Protein AF-A0ABD0RCQ7-F1 (afdb_monomer_lite)

Organism: Cirrhinus mrigala (NCBI:txid683832)

InterPro domains:
  IPR002376 Formyl transferase, N-terminal [PF00551] (5-58)
  IPR036477 Formyl transferase, N-terminal domain superfamily [SSF53328] (5-57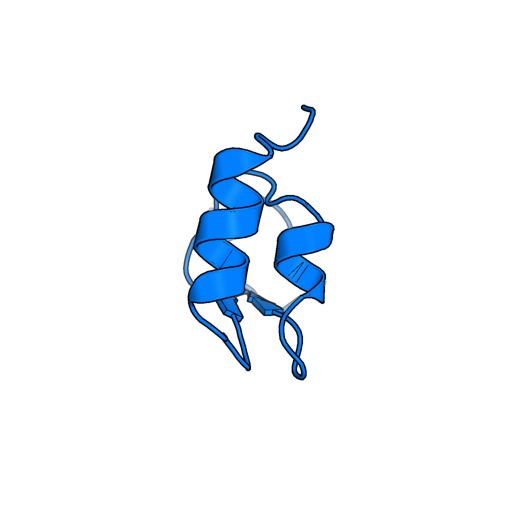)

Radius of gyration: 13.29 Å; chains: 1; bounding box: 29×21×30 Å

Sequence (58 aa):
GKPIPEVVEAYKAVGAELNVMPFCSQFIPMNVIDSPKHGSIIYHPSILPKHRGASAIN

Secondary structure (DSSP, 8-state):
----HHHHHHHHHT--S-EEES---SPPPHHHHT-STT-EEE--SSSTTTT-STTTT-

Structure (mmCIF, N/CA/C/O backbone):
data_AF-A0ABD0RCQ7-F1
#
_entry.id   AF-A0ABD0RCQ7-F1
#
loop_
_atom_site.group_PDB
_atom_site.id
_atom_site.type_symbol
_atom_site.label_atom_id
_atom_site.label_alt_id
_atom_site.label_comp_id
_atom_site.label_asym_id
_atom_site.label_entity_id
_atom_site.label_seq_id
_atom_site.pdbx_PDB_ins_code
_atom_site.Cartn_x
_atom_site.Cartn_y
_atom_site.Cartn_z
_atom_site.occupancy
_atom_site.B_iso_or_equiv
_atom_site.auth_seq_id
_atom_site.auth_comp_id
_atom_site.auth_asym_id
_atom_site.auth_atom_id
_atom_site.pdbx_PDB_model_num
ATOM 1 N N . GLY A 1 1 ? 7.573 11.482 9.602 1.00 74.38 1 GLY A N 1
ATOM 2 C CA . GLY A 1 1 ? 6.697 12.448 10.299 1.00 74.38 1 GLY A CA 1
ATOM 3 C C . GLY A 1 1 ? 5.716 11.697 11.177 1.00 74.38 1 GLY A C 1
ATOM 4 O O . GLY A 1 1 ? 5.552 10.501 10.971 1.00 74.38 1 GLY A O 1
ATOM 5 N N . LYS A 1 2 ? 5.095 12.359 12.160 1.00 87.19 2 LYS A N 1
ATOM 6 C CA . LYS A 1 2 ? 4.005 11.751 12.941 1.00 87.19 2 LYS A CA 1
ATOM 7 C C . LYS A 1 2 ? 2.712 11.762 12.105 1.00 87.19 2 LYS A C 1
ATOM 9 O O . LYS A 1 2 ? 2.482 12.768 11.433 1.00 87.19 2 LYS A O 1
ATOM 14 N N . PRO A 1 3 ? 1.892 10.696 12.116 1.00 92.56 3 PRO A N 1
ATOM 15 C CA . PRO A 1 3 ? 0.585 10.712 11.460 1.00 92.56 3 PRO A CA 1
ATOM 16 C C . PRO A 1 3 ? -0.317 11.793 12.065 1.00 92.56 3 PRO A C 1
ATOM 18 O O . PRO A 1 3 ? -0.250 12.034 13.271 1.00 92.56 3 PRO A O 1
ATOM 21 N N . ILE A 1 4 ? -1.165 12.417 11.246 1.00 95.81 4 ILE A N 1
ATOM 22 C CA . ILE A 1 4 ? -2.198 13.349 11.715 1.00 95.81 4 ILE A CA 1
ATOM 23 C C . ILE A 1 4 ? -3.375 12.499 12.221 1.00 95.81 4 ILE A C 1
ATOM 25 O O . ILE A 1 4 ? -3.978 11.802 11.402 1.00 95.81 4 ILE A O 1
ATOM 29 N N . PRO A 1 5 ? -3.704 12.506 13.530 1.00 95.81 5 PRO A N 1
ATOM 30 C CA . PRO A 1 5 ? -4.691 11.580 14.094 1.00 95.81 5 PRO A CA 1
ATOM 31 C C . PRO A 1 5 ? -6.061 11.659 13.417 1.00 95.81 5 PRO A C 1
ATOM 33 O O . PRO A 1 5 ? -6.641 10.630 13.096 1.00 95.81 5 PRO A O 1
ATOM 36 N N . GLU A 1 6 ? -6.530 12.871 13.118 1.00 97.75 6 GLU A N 1
ATOM 37 C CA . GLU A 1 6 ? -7.807 13.104 12.435 1.00 97.75 6 GLU A CA 1
ATOM 38 C C . GLU A 1 6 ? -7.879 12.400 11.071 1.00 97.75 6 GLU A C 1
ATOM 40 O O . GLU A 1 6 ? -8.876 11.757 10.754 1.00 97.75 6 GLU A O 1
ATOM 45 N N . VAL A 1 7 ? -6.794 12.441 10.291 1.00 97.06 7 VAL A N 1
ATOM 46 C CA . VAL A 1 7 ? -6.728 11.795 8.970 1.00 97.06 7 VAL A CA 1
ATOM 47 C C . VAL A 1 7 ? -6.735 10.271 9.100 1.00 97.06 7 VAL A C 1
ATOM 49 O O . VAL A 1 7 ? -7.357 9.585 8.293 1.00 97.06 7 VAL A O 1
ATOM 52 N N . VAL A 1 8 ? -6.069 9.730 10.125 1.00 96.94 8 VAL A N 1
ATOM 53 C CA . VAL A 1 8 ? -6.061 8.284 10.395 1.00 96.94 8 VAL A CA 1
ATOM 54 C C . VAL A 1 8 ? -7.459 7.795 10.774 1.00 96.94 8 VAL A C 1
ATOM 56 O O . VAL A 1 8 ? -7.889 6.756 10.279 1.00 96.94 8 VAL A O 1
ATOM 59 N N . GLU A 1 9 ? -8.179 8.530 11.621 1.00 97.56 9 GLU A N 1
ATOM 60 C CA . GLU A 1 9 ? -9.540 8.158 12.022 1.00 97.56 9 GLU A CA 1
ATOM 61 C C . GLU A 1 9 ? -10.535 8.301 10.865 1.00 97.56 9 GLU A C 1
ATOM 63 O O . GLU A 1 9 ? -11.343 7.398 10.643 1.00 97.56 9 GLU A O 1
ATOM 68 N N . ALA A 1 10 ? -10.419 9.362 10.059 1.00 98.25 10 ALA A N 1
ATOM 69 C CA . ALA A 1 10 ? -11.212 9.515 8.841 1.00 98.25 10 ALA A CA 1
ATOM 70 C C . ALA A 1 10 ? -10.990 8.348 7.865 1.00 98.25 10 ALA A C 1
ATOM 72 O O . ALA A 1 10 ? -11.945 7.827 7.296 1.00 98.25 10 ALA A O 1
ATOM 73 N N . TYR A 1 11 ? -9.743 7.893 7.715 1.00 98.00 11 TYR A N 1
ATOM 74 C CA . TYR A 1 11 ? -9.419 6.716 6.914 1.00 98.00 11 TYR A CA 1
ATOM 75 C C . TYR A 1 11 ? -10.038 5.429 7.488 1.00 98.00 11 TYR A C 1
ATOM 77 O O . TYR A 1 11 ? -10.673 4.680 6.748 1.00 98.00 11 TYR A O 1
ATOM 85 N N . LYS A 1 12 ? -9.912 5.172 8.797 1.00 97.00 12 LYS A N 1
ATOM 86 C CA . LYS A 1 12 ? -10.494 3.970 9.426 1.00 97.00 12 LYS A CA 1
ATOM 87 C C . LYS A 1 12 ? -12.015 3.915 9.280 1.00 97.00 12 LYS A C 1
ATOM 89 O O . LYS A 1 12 ? -12.561 2.832 9.084 1.00 97.00 12 LYS A O 1
ATOM 94 N N . ALA A 1 13 ? -12.689 5.064 9.334 1.00 98.19 13 ALA A N 1
ATOM 95 C CA . ALA A 1 13 ? -14.137 5.164 9.166 1.00 98.19 13 ALA A CA 1
ATOM 96 C C . ALA A 1 13 ? -14.628 4.729 7.771 1.00 98.19 13 ALA A C 1
ATOM 98 O O . ALA A 1 13 ? -15.798 4.384 7.627 1.00 98.19 13 ALA A O 1
ATOM 99 N N . VAL A 1 14 ? -13.748 4.690 6.760 1.00 98.00 14 VAL A N 1
ATOM 100 C CA . VAL A 1 14 ? -14.069 4.153 5.424 1.00 98.00 14 VAL A CA 1
ATOM 101 C C . VAL A 1 14 ? -14.345 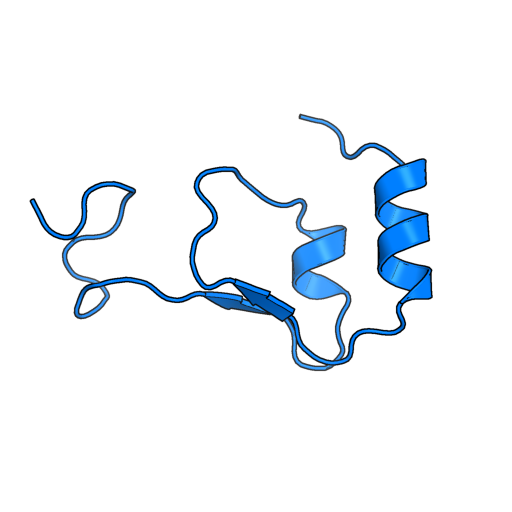2.646 5.474 1.00 98.00 14 VAL A C 1
ATOM 103 O O . VAL A 1 14 ? -15.079 2.136 4.633 1.00 98.00 14 VAL A O 1
ATOM 106 N N . GLY A 1 15 ? -13.775 1.920 6.445 1.00 97.69 15 GLY A N 1
ATOM 107 C CA . GLY A 1 15 ? -13.946 0.469 6.546 1.00 97.69 15 GLY A CA 1
ATOM 108 C C . GLY A 1 15 ? -13.298 -0.297 5.389 1.00 97.69 15 GLY A C 1
ATOM 109 O O . GLY A 1 15 ? -13.826 -1.316 4.952 1.00 97.69 15 GLY A O 1
ATOM 110 N N . ALA A 1 16 ? -12.174 0.200 4.860 1.00 98.12 16 ALA A N 1
ATOM 111 C CA . ALA A 1 16 ? -11.471 -0.445 3.756 1.00 98.12 16 ALA A CA 1
ATOM 112 C C . ALA A 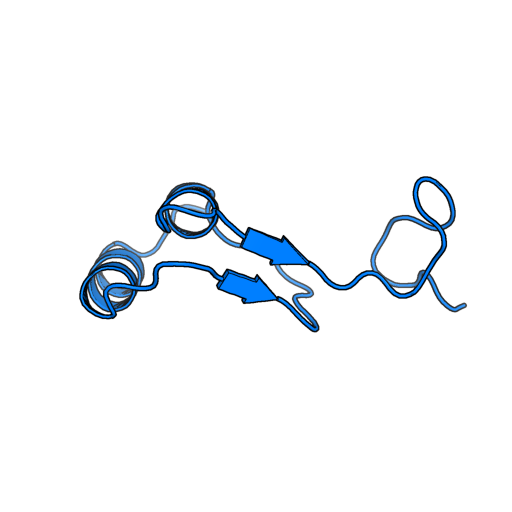1 16 ? -10.978 -1.852 4.144 1.00 98.12 16 ALA A C 1
ATOM 114 O O . ALA A 1 16 ? -10.310 -2.031 5.163 1.00 98.12 16 ALA A O 1
ATOM 115 N N . GLU A 1 17 ? -11.257 -2.849 3.299 1.00 98.50 17 GLU A N 1
ATOM 116 C CA . GLU A 1 17 ? -10.748 -4.218 3.474 1.00 98.50 17 GLU A CA 1
ATOM 117 C C . GLU A 1 17 ? -9.434 -4.479 2.718 1.00 98.50 17 GLU A C 1
ATOM 119 O O . GLU A 1 17 ? -8.695 -5.384 3.099 1.00 98.50 17 GLU A O 1
ATOM 124 N N . LEU A 1 18 ? -9.104 -3.663 1.708 1.00 98.44 18 LEU A N 1
ATOM 125 C CA . LEU A 1 18 ? -7.848 -3.689 0.948 1.00 98.44 18 LEU A CA 1
ATOM 126 C C . LEU A 1 18 ? -7.493 -2.273 0.475 1.00 98.44 18 LEU A C 1
ATOM 128 O O . LEU A 1 18 ? -8.339 -1.590 -0.101 1.00 98.44 18 LEU A O 1
ATOM 132 N N . ASN A 1 19 ? -6.230 -1.871 0.620 1.00 98.44 19 ASN A N 1
ATOM 133 C CA . ASN A 1 19 ? -5.718 -0.669 -0.041 1.00 98.44 19 ASN A CA 1
ATOM 134 C C . ASN A 1 19 ? -5.060 -1.010 -1.378 1.00 98.44 19 ASN A C 1
ATOM 136 O O . ASN A 1 19 ? -4.245 -1.930 -1.470 1.00 98.44 19 ASN A O 1
ATOM 140 N N . VAL A 1 20 ? -5.336 -0.194 -2.394 1.00 97.69 20 VAL A N 1
ATOM 141 C CA . VAL A 1 20 ? -4.661 -0.244 -3.695 1.00 97.69 20 VAL A CA 1
ATOM 142 C C . VAL A 1 20 ? -3.888 1.057 -3.882 1.00 97.69 20 VAL A C 1
ATOM 144 O O . VAL A 1 20 ? -4.478 2.134 -3.900 1.00 97.69 20 VAL A O 1
ATOM 147 N N . MET A 1 21 ? -2.566 0.963 -4.014 1.00 96.88 21 MET A N 1
ATOM 148 C CA . MET A 1 21 ? -1.654 2.107 -4.097 1.00 96.88 21 MET A CA 1
ATOM 149 C C . MET A 1 21 ? -0.990 2.144 -5.483 1.00 96.88 21 MET A C 1
ATOM 151 O O . MET A 1 21 ? 0.121 1.633 -5.654 1.00 96.88 21 MET A O 1
ATOM 155 N N . PRO A 1 22 ? -1.668 2.702 -6.505 1.00 94.75 22 PRO A N 1
ATOM 156 C CA . PRO A 1 22 ? -1.181 2.676 -7.883 1.00 94.75 22 PRO A CA 1
ATOM 157 C C . PRO A 1 22 ? 0.003 3.623 -8.116 1.00 94.75 22 PRO A C 1
ATOM 159 O O . PRO A 1 22 ? 0.834 3.360 -8.977 1.00 94.75 22 PRO A O 1
ATOM 162 N N . PHE A 1 23 ? 0.097 4.722 -7.361 1.00 91.12 23 PHE A N 1
ATOM 163 C CA . PHE A 1 23 ? 1.230 5.643 -7.415 1.00 91.12 23 PHE A CA 1
ATOM 164 C C . PHE A 1 23 ? 1.292 6.495 -6.142 1.00 91.12 23 PHE A C 1
ATOM 166 O O . PHE A 1 23 ? 0.573 7.482 -6.000 1.00 91.12 23 PHE A O 1
ATOM 173 N N . CYS A 1 24 ? 2.158 6.111 -5.204 1.00 85.44 24 CYS A N 1
ATOM 174 C CA . CYS A 1 24 ? 2.407 6.864 -3.976 1.00 85.44 24 CYS A CA 1
ATOM 175 C C . CYS A 1 24 ? 3.889 7.238 -3.908 1.00 85.44 24 CYS A C 1
ATOM 177 O O . CYS A 1 24 ? 4.745 6.375 -3.742 1.00 85.44 24 CYS A O 1
ATOM 179 N N . SER A 1 25 ? 4.196 8.530 -4.039 1.00 85.94 25 SER A N 1
ATOM 180 C CA . SER A 1 25 ? 5.570 9.050 -3.958 1.00 85.94 25 SER A CA 1
ATOM 181 C C . SER A 1 25 ? 6.024 9.334 -2.523 1.00 85.94 25 SER A C 1
ATOM 183 O O . SER A 1 25 ? 7.217 9.480 -2.264 1.00 85.94 25 SER A O 1
ATOM 185 N N . GLN A 1 26 ? 5.075 9.416 -1.589 1.00 88.31 26 GLN A N 1
ATOM 186 C CA . GLN A 1 26 ? 5.314 9.694 -0.178 1.00 88.31 26 GLN A CA 1
ATOM 187 C C . GLN A 1 26 ? 5.062 8.451 0.673 1.00 88.31 26 GLN A C 1
ATOM 189 O O . GLN A 1 26 ? 4.235 7.601 0.344 1.00 88.31 26 GLN A O 1
ATOM 194 N N . PHE A 1 27 ? 5.759 8.376 1.805 1.00 90.75 27 PHE A N 1
ATOM 195 C CA . PHE A 1 27 ? 5.531 7.326 2.789 1.00 90.75 27 PHE A CA 1
ATOM 196 C C . PHE A 1 27 ? 4.166 7.494 3.454 1.00 90.75 27 PHE A C 1
ATOM 198 O O . PHE A 1 27 ? 3.892 8.519 4.083 1.00 90.75 27 PHE A O 1
ATOM 205 N N . ILE A 1 28 ? 3.344 6.453 3.360 1.00 94.19 28 ILE A N 1
ATOM 206 C CA . ILE A 1 28 ? 2.084 6.345 4.090 1.00 94.19 28 ILE A CA 1
ATOM 207 C C . ILE A 1 28 ? 2.362 5.716 5.467 1.00 94.19 28 ILE A C 1
ATOM 209 O O . ILE A 1 28 ? 3.139 4.764 5.551 1.00 94.19 28 ILE A O 1
ATOM 213 N N . PRO A 1 29 ? 1.769 6.231 6.559 1.00 95.38 29 PRO A N 1
ATOM 214 C CA . PRO A 1 29 ? 1.905 5.644 7.889 1.00 95.38 29 PRO A CA 1
ATOM 215 C C . PRO A 1 29 ? 1.533 4.156 7.963 1.00 95.38 29 PRO A C 1
ATOM 217 O O . PRO A 1 29 ? 0.528 3.736 7.393 1.00 95.38 29 PRO A O 1
ATOM 220 N N . MET A 1 30 ? 2.281 3.366 8.743 1.00 95.19 30 MET A N 1
ATOM 221 C CA . MET A 1 30 ? 2.021 1.922 8.878 1.00 95.19 30 MET A CA 1
ATOM 222 C C . MET A 1 30 ? 0.640 1.608 9.464 1.00 95.19 30 MET A C 1
ATOM 224 O O . MET A 1 30 ? -0.011 0.666 9.039 1.00 95.19 30 MET A O 1
ATOM 228 N N . ASN A 1 31 ? 0.126 2.453 10.362 1.00 94.75 31 ASN A N 1
ATOM 229 C CA . ASN A 1 31 ? -1.230 2.303 10.900 1.00 94.75 31 ASN A CA 1
ATOM 230 C C . ASN A 1 31 ? -2.346 2.536 9.863 1.00 94.75 31 ASN A C 1
ATOM 232 O O . ASN A 1 31 ? -3.503 2.269 10.168 1.00 94.75 31 ASN A O 1
ATOM 236 N N . VAL A 1 32 ? -2.017 3.044 8.672 1.00 96.62 32 VAL A N 1
ATOM 237 C CA . VAL A 1 32 ? -2.909 3.092 7.507 1.00 96.62 32 VAL A CA 1
ATOM 238 C C . VAL A 1 32 ? -2.647 1.876 6.616 1.00 96.62 32 VAL A C 1
ATOM 240 O O . VAL A 1 32 ? -3.597 1.185 6.260 1.00 96.62 32 VAL A O 1
ATOM 243 N N . ILE A 1 33 ? -1.375 1.570 6.323 1.00 97.25 33 ILE A N 1
ATOM 244 C CA . ILE A 1 33 ? -0.960 0.428 5.483 1.00 97.25 33 ILE A CA 1
ATOM 245 C C . ILE A 1 33 ? -1.485 -0.916 6.011 1.00 97.25 33 ILE A C 1
ATOM 247 O O . ILE A 1 33 ? -1.984 -1.729 5.230 1.00 97.25 33 ILE A O 1
ATOM 251 N N . ASP A 1 34 ? -1.406 -1.123 7.324 1.00 97.06 34 ASP A N 1
ATOM 252 C CA . ASP A 1 34 ? -1.728 -2.392 7.984 1.00 97.06 34 ASP A CA 1
ATOM 253 C C . ASP A 1 34 ? -3.183 -2.458 8.479 1.00 97.06 34 ASP A C 1
ATOM 255 O O . ASP A 1 34 ? -3.612 -3.475 9.015 1.00 97.06 34 ASP A O 1
ATOM 259 N N . SER A 1 35 ? -3.952 -1.371 8.345 1.00 97.56 35 SER A N 1
ATOM 260 C CA . SER A 1 35 ? -5.324 -1.310 8.864 1.00 97.56 35 SER A CA 1
ATOM 261 C C . SER A 1 35 ? -6.330 -2.210 8.138 1.00 97.56 35 SER A C 1
ATOM 263 O O . SER A 1 35 ? -7.202 -2.744 8.826 1.00 97.56 35 SER A O 1
ATOM 265 N N . PRO A 1 36 ? -6.314 -2.345 6.794 1.00 98.38 36 PRO A N 1
ATOM 266 C CA . PRO A 1 36 ? -7.271 -3.199 6.107 1.00 98.38 36 PRO A CA 1
ATOM 267 C C . PRO A 1 36 ? -6.988 -4.666 6.401 1.00 98.38 36 PRO A C 1
ATOM 269 O O . PRO A 1 36 ? -5.833 -5.084 6.481 1.00 98.38 36 PRO A O 1
ATOM 272 N N . LYS A 1 37 ? -8.042 -5.480 6.455 1.00 98.12 37 LYS A N 1
ATOM 273 C CA . LYS A 1 37 ? -7.946 -6.932 6.674 1.00 98.12 37 LYS A CA 1
ATOM 274 C C . LYS A 1 37 ? -6.990 -7.636 5.701 1.00 98.12 37 LYS A C 1
ATOM 276 O O . LYS A 1 37 ? -6.316 -8.587 6.088 1.00 98.12 37 LYS A O 1
ATOM 281 N N . HIS A 1 38 ? -6.947 -7.193 4.446 1.00 98.44 38 HIS A N 1
ATOM 282 C CA . HIS A 1 38 ? -6.089 -7.747 3.397 1.00 98.44 38 HIS A CA 1
ATOM 283 C C . HIS A 1 38 ? -4.810 -6.925 3.161 1.00 98.44 38 HIS A C 1
ATOM 285 O O . HIS A 1 38 ? -4.080 -7.186 2.206 1.00 98.44 38 HIS A O 1
ATOM 291 N N . GLY A 1 39 ? -4.519 -5.953 4.031 1.00 97.94 39 GLY A N 1
ATOM 292 C CA . GLY A 1 39 ? -3.350 -5.086 3.940 1.00 97.94 39 GLY A CA 1
ATOM 293 C C . GLY A 1 39 ? -3.406 -4.119 2.756 1.00 97.94 39 GLY A C 1
ATOM 294 O O . GLY A 1 39 ? -4.468 -3.635 2.358 1.00 97.94 39 GLY A O 1
ATOM 295 N N . SER A 1 40 ? -2.232 -3.824 2.200 1.00 98.38 40 SER A N 1
ATOM 296 C CA . SER A 1 40 ? -2.061 -2.884 1.091 1.00 98.38 40 SER A CA 1
ATOM 297 C C . SER A 1 40 ? -1.233 -3.501 -0.032 1.00 98.38 40 SER A C 1
ATOM 299 O O . SER A 1 40 ? -0.211 -4.135 0.227 1.00 98.38 40 SER A O 1
ATOM 301 N N . ILE A 1 41 ? -1.633 -3.264 -1.282 1.00 97.94 41 ILE A N 1
ATOM 302 C CA . ILE A 1 41 ? -0.849 -3.619 -2.472 1.00 97.94 41 ILE A CA 1
ATOM 303 C C . ILE A 1 41 ? -0.351 -2.360 -3.179 1.00 97.94 41 ILE A C 1
ATOM 305 O O . ILE A 1 41 ? -1.072 -1.368 -3.291 1.00 97.94 41 ILE A O 1
ATOM 309 N N . ILE A 1 42 ? 0.889 -2.406 -3.668 1.00 97.31 42 ILE A N 1
ATOM 310 C CA . ILE A 1 42 ? 1.558 -1.278 -4.321 1.00 97.31 42 ILE A CA 1
ATOM 311 C C . ILE A 1 42 ? 1.927 -1.682 -5.743 1.00 97.31 42 ILE A C 1
ATOM 313 O O . ILE A 1 42 ? 2.573 -2.709 -5.958 1.00 97.31 42 ILE A O 1
ATOM 317 N N 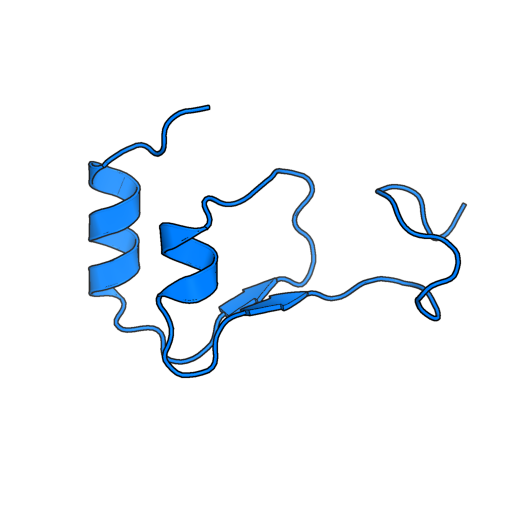. TYR A 1 43 ? 1.542 -0.855 -6.712 1.00 96.06 43 TYR A N 1
ATOM 318 C CA . TYR A 1 43 ? 2.072 -0.974 -8.062 1.00 96.06 43 TYR A CA 1
ATOM 319 C C . TYR A 1 43 ? 3.516 -0.469 -8.093 1.00 96.06 43 TYR A C 1
ATOM 321 O O . TYR A 1 43 ? 3.814 0.634 -7.636 1.00 96.06 43 TYR A O 1
ATOM 329 N N . HIS A 1 44 ? 4.406 -1.265 -8.680 1.00 96.44 44 HIS A N 1
ATOM 330 C CA . HIS A 1 44 ? 5.782 -0.869 -8.951 1.00 96.44 44 HIS A CA 1
ATOM 331 C C . HIS A 1 44 ? 6.085 -1.153 -10.428 1.00 96.44 44 HIS A C 1
ATOM 333 O O . HIS A 1 44 ? 5.930 -2.301 -10.847 1.00 96.44 44 HIS A O 1
ATOM 339 N N . PRO A 1 45 ? 6.518 -0.165 -11.235 1.00 96.06 45 PRO A N 1
ATOM 340 C CA . PRO A 1 45 ? 6.714 -0.333 -12.677 1.00 96.06 45 PRO A CA 1
ATOM 341 C C . PRO A 1 45 ? 8.048 -1.031 -13.011 1.00 96.06 45 PRO A C 1
ATOM 343 O O . PRO A 1 45 ? 8.849 -0.525 -13.791 1.00 96.06 45 PRO A O 1
ATOM 346 N N . SER A 1 46 ? 8.328 -2.179 -12.391 1.00 96.44 46 SER A N 1
ATOM 347 C CA . SER A 1 46 ? 9.508 -3.004 -12.675 1.00 96.44 46 SER A CA 1
ATOM 348 C C . S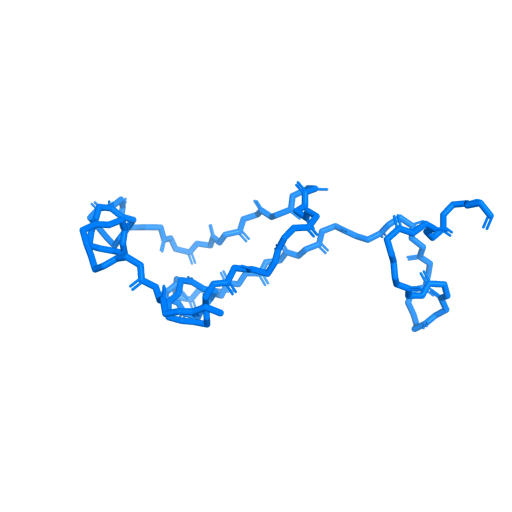ER A 1 46 ? 9.319 -4.451 -12.215 1.00 96.44 46 SER A C 1
ATOM 350 O O . SER A 1 46 ? 8.401 -4.782 -11.464 1.00 96.44 46 SER A O 1
ATOM 352 N N . ILE A 1 47 ? 10.237 -5.328 -12.631 1.00 97.12 47 ILE A N 1
ATOM 353 C CA . ILE A 1 47 ? 10.336 -6.692 -12.102 1.00 97.12 47 ILE A CA 1
ATOM 354 C C . ILE A 1 47 ? 11.134 -6.650 -10.797 1.00 97.12 47 ILE A C 1
ATOM 356 O O . ILE A 1 47 ? 12.368 -6.699 -10.793 1.00 97.12 47 ILE A O 1
ATOM 360 N N . LEU A 1 48 ? 10.428 -6.564 -9.673 1.00 96.75 48 LEU A N 1
ATOM 361 C CA . LEU A 1 48 ? 11.048 -6.642 -8.353 1.00 96.75 48 LEU A CA 1
ATOM 362 C C . LEU A 1 48 ? 11.821 -7.974 -8.174 1.00 96.75 48 LEU A C 1
ATOM 364 O O . LEU A 1 48 ? 11.407 -9.003 -8.704 1.00 96.75 48 LEU A O 1
ATOM 368 N N . PRO A 1 49 ? 12.955 -7.980 -7.440 1.00 96.50 49 PRO A N 1
ATOM 369 C CA . PRO A 1 49 ? 13.501 -6.873 -6.655 1.00 96.50 49 PRO A CA 1
ATOM 370 C C . PRO A 1 49 ? 14.353 -5.869 -7.458 1.00 96.50 49 PRO A C 1
ATOM 372 O O . PRO A 1 49 ? 14.957 -4.994 -6.839 1.00 96.50 49 PRO A O 1
ATOM 375 N N . LYS A 1 50 ? 14.431 -5.969 -8.796 1.00 96.38 50 LYS A N 1
ATOM 376 C CA . LYS A 1 50 ? 15.208 -5.036 -9.631 1.00 96.38 50 LYS A CA 1
ATOM 377 C C . LYS A 1 50 ? 14.513 -3.673 -9.753 1.00 96.38 50 LYS A C 1
ATOM 379 O O . LYS A 1 50 ? 13.288 -3.587 -9.722 1.00 96.38 50 LYS A O 1
ATOM 384 N N . HIS A 1 51 ? 15.308 -2.613 -9.926 1.00 95.06 51 HIS A N 1
ATOM 385 C CA . HIS A 1 51 ? 14.838 -1.233 -10.142 1.00 95.06 51 HIS A CA 1
ATOM 386 C C . HIS A 1 51 ? 13.864 -0.732 -9.059 1.00 95.06 51 HIS A C 1
ATOM 388 O O . HIS A 1 51 ? 12.836 -0.131 -9.354 1.00 95.06 51 HIS A O 1
ATOM 394 N N . ARG A 1 52 ? 14.167 -0.996 -7.780 1.00 94.94 52 ARG A N 1
ATOM 395 C CA . ARG A 1 52 ? 13.470 -0.335 -6.663 1.00 94.94 52 ARG A CA 1
ATOM 396 C C . ARG A 1 52 ? 13.697 1.180 -6.713 1.00 94.94 52 ARG A C 1
ATOM 398 O O . ARG A 1 52 ? 14.693 1.648 -7.256 1.00 94.94 5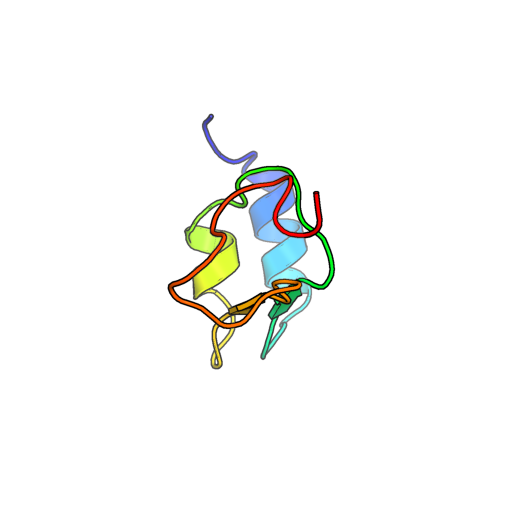2 ARG A O 1
ATOM 405 N N . GLY A 1 53 ? 12.821 1.929 -6.049 1.00 93.12 53 GLY A N 1
ATOM 406 C CA . GLY A 1 53 ? 12.909 3.385 -5.949 1.00 93.12 53 GLY A CA 1
ATOM 407 C C . GLY A 1 53 ? 11.943 4.116 -6.879 1.00 93.12 53 GLY A C 1
ATOM 408 O O . GLY A 1 53 ? 11.188 3.505 -7.630 1.00 93.12 53 GLY A O 1
ATOM 409 N N . ALA A 1 54 ? 11.956 5.445 -6.787 1.00 93.12 54 ALA A N 1
ATOM 410 C CA . ALA A 1 54 ? 10.944 6.315 -7.389 1.00 93.12 54 ALA A CA 1
ATOM 411 C C . ALA A 1 54 ? 11.069 6.484 -8.916 1.00 93.12 54 ALA A C 1
ATOM 413 O O . ALA A 1 54 ? 10.133 6.950 -9.555 1.00 93.12 54 ALA A O 1
ATOM 414 N N . SER A 1 55 ? 12.210 6.114 -9.500 1.00 93.62 55 SER A N 1
ATOM 415 C CA . SER A 1 55 ? 12.523 6.298 -10.922 1.00 93.62 55 SER A CA 1
ATOM 416 C C . SER A 1 55 ? 12.817 4.959 -11.607 1.00 93.62 55 SER A C 1
ATOM 418 O O . SER A 1 55 ? 13.789 4.827 -12.336 1.00 93.62 55 SER A O 1
ATOM 420 N N . ALA A 1 56 ? 11.993 3.946 -11.339 1.00 94.94 56 ALA A N 1
ATOM 421 C CA . ALA A 1 56 ? 12.225 2.563 -11.767 1.00 94.94 56 ALA A CA 1
ATOM 422 C C . ALA A 1 56 ? 12.185 2.328 -13.292 1.00 94.94 56 ALA A C 1
ATOM 424 O O . ALA A 1 56 ? 12.660 1.292 -13.752 1.00 94.94 56 ALA A O 1
ATOM 425 N N . ILE A 1 57 ? 11.603 3.266 -14.047 1.00 95.44 57 ILE A N 1
ATOM 426 C CA . ILE A 1 57 ? 11.491 3.209 -15.512 1.00 95.44 57 ILE A CA 1
ATOM 427 C C . ILE A 1 57 ? 12.730 3.800 -16.208 1.00 95.44 57 ILE A C 1
ATOM 429 O O . ILE A 1 57 ? 13.049 3.361 -17.311 1.00 95.44 57 ILE A O 1
ATOM 433 N N . ASN A 1 58 ? 13.393 4.793 -15.596 1.00 93.94 58 ASN A N 1
ATOM 434 C CA . ASN A 1 58 ? 14.494 5.540 -16.223 1.00 93.94 58 ASN A CA 1
ATOM 435 C C . ASN A 1 58 ? 15.853 4.850 -16.066 1.00 93.94 58 ASN A C 1
ATOM 437 O O . ASN A 1 58 ? 16.042 4.120 -15.064 1.00 93.94 58 ASN A O 1
#

Foldseek 3Di:
DDDDVVVLVVLVVVQAQEAEAADDQDDDDVSNQQNHVNGYDYDDPDDPPPQDDDPSPD

pLDDT: mean 95.29, std 4.12, range [74.38, 98.5]